Protein AF-A0A2A4N308-F1 (afdb_monomer_lite)

Structure (mmCIF, N/CA/C/O backbone):
data_AF-A0A2A4N308-F1
#
_entry.id   AF-A0A2A4N308-F1
#
loop_
_atom_site.group_PDB
_atom_site.id
_atom_site.type_symbol
_atom_site.label_atom_id
_atom_site.label_alt_id
_atom_site.label_comp_id
_atom_site.label_asym_id
_atom_site.label_entity_id
_atom_site.label_seq_id
_atom_site.pdbx_PDB_ins_code
_atom_site.Cartn_x
_atom_site.Cartn_y
_atom_site.Cartn_z
_atom_site.occupancy
_atom_site.B_iso_or_equiv
_atom_site.auth_seq_id
_atom_site.auth_comp_id
_atom_site.auth_asym_id
_atom_site.auth_atom_id
_atom_site.pdbx_PDB_model_num
ATOM 1 N N . MET A 1 1 ? -2.550 18.924 8.862 1.00 49.47 1 MET A N 1
ATOM 2 C CA . MET A 1 1 ? -1.629 17.834 9.250 1.00 49.47 1 MET A CA 1
ATOM 3 C C . MET A 1 1 ? -2.431 16.832 10.074 1.00 49.47 1 MET A C 1
ATOM 5 O O . MET A 1 1 ? -2.917 17.221 11.125 1.00 49.47 1 MET A O 1
ATOM 9 N N . VAL A 1 2 ? -2.670 15.613 9.579 1.00 49.69 2 VAL A N 1
ATOM 10 C CA . VAL A 1 2 ? -3.492 14.596 10.272 1.00 49.69 2 VAL A CA 1
ATOM 11 C C . VAL A 1 2 ? -2.670 13.319 10.433 1.00 49.69 2 VAL A C 1
ATOM 13 O O . VAL A 1 2 ? -1.980 12.906 9.500 1.00 49.69 2 VAL A O 1
ATOM 16 N N . LEU A 1 3 ? -2.700 12.744 11.637 1.00 53.25 3 LEU A N 1
ATOM 17 C CA . LEU A 1 3 ? -2.031 11.489 11.974 1.00 53.25 3 LEU A CA 1
ATOM 18 C C . LEU A 1 3 ? -2.984 10.329 11.644 1.00 53.25 3 LEU A C 1
ATOM 20 O O . LEU A 1 3 ? -4.124 10.337 12.116 1.00 53.25 3 LEU A O 1
ATOM 24 N N . HIS A 1 4 ? -2.522 9.349 10.869 1.00 63.69 4 HIS A N 1
ATOM 25 C CA . HIS A 1 4 ? -3.310 8.202 10.410 1.00 63.69 4 HIS A CA 1
ATOM 26 C C . HIS A 1 4 ? -2.637 6.860 10.712 1.00 63.69 4 HIS A C 1
ATOM 28 O O . HIS A 1 4 ? -1.409 6.786 10.762 1.00 63.69 4 HIS A O 1
ATOM 34 N N . GLY A 1 5 ? -3.448 5.817 10.885 1.00 58.31 5 GLY A N 1
ATOM 35 C CA . GLY A 1 5 ? -3.039 4.421 11.034 1.00 58.31 5 GLY A CA 1
ATOM 36 C C . GLY A 1 5 ? -3.812 3.528 10.068 1.00 58.31 5 GLY A C 1
ATOM 37 O O . GLY A 1 5 ? -4.878 3.911 9.581 1.00 58.31 5 GLY A O 1
ATOM 38 N N . ALA A 1 6 ? -3.260 2.354 9.765 1.00 67.31 6 ALA A N 1
ATOM 39 C CA . ALA A 1 6 ? -3.890 1.377 8.883 1.00 67.31 6 ALA A CA 1
ATOM 40 C C . ALA A 1 6 ? -3.592 -0.052 9.341 1.00 67.31 6 ALA A C 1
ATOM 42 O O . ALA A 1 6 ? -2.461 -0.340 9.738 1.00 67.31 6 ALA A O 1
ATOM 43 N N . THR A 1 7 ? -4.580 -0.939 9.246 1.00 58.12 7 THR A N 1
ATOM 44 C CA . THR A 1 7 ? -4.411 -2.383 9.479 1.00 58.12 7 THR A CA 1
ATOM 45 C C . THR A 1 7 ? -4.984 -3.170 8.305 1.00 58.12 7 THR A C 1
ATOM 47 O O . THR A 1 7 ? -5.889 -2.688 7.619 1.00 58.12 7 THR A O 1
ATOM 50 N N . TYR A 1 8 ? -4.450 -4.366 8.061 1.00 67.31 8 TYR A N 1
ATOM 51 C CA . TYR A 1 8 ? -4.743 -5.164 6.865 1.00 67.31 8 TYR A CA 1
ATOM 52 C C . TYR A 1 8 ? -5.296 -6.536 7.269 1.00 67.31 8 TYR A C 1
ATOM 54 O O . TYR A 1 8 ? -4.724 -7.202 8.134 1.00 67.31 8 TYR A O 1
ATOM 62 N N . ASP A 1 9 ? -6.428 -6.929 6.683 1.00 48.31 9 ASP A N 1
ATOM 63 C CA . ASP A 1 9 ? -7.213 -8.104 7.093 1.00 48.31 9 ASP A CA 1
ATOM 64 C C . ASP A 1 9 ? -6.802 -9.385 6.333 1.00 48.31 9 ASP A C 1
ATOM 66 O O . ASP A 1 9 ? -6.052 -9.342 5.355 1.00 48.31 9 ASP A O 1
ATOM 70 N N . VAL A 1 10 ? -7.284 -10.539 6.802 1.00 36.25 10 VAL A N 1
ATOM 71 C CA . VAL A 1 10 ? -7.010 -11.891 6.292 1.00 36.25 10 VAL A CA 1
ATOM 72 C C . VAL A 1 10 ? -7.552 -12.117 4.874 1.00 36.25 10 VAL A C 1
ATOM 74 O O . VAL A 1 10 ? -8.646 -12.628 4.659 1.00 36.25 10 VAL A O 1
ATOM 77 N N . ALA A 1 11 ? -6.732 -11.787 3.883 1.00 35.06 11 ALA A N 1
ATOM 78 C CA . ALA A 1 11 ? -6.832 -12.244 2.499 1.00 35.06 11 ALA A CA 1
ATOM 79 C C . ALA A 1 11 ? -5.400 -12.390 1.923 1.00 35.06 11 ALA A C 1
ATOM 81 O O . ALA A 1 11 ? -4.446 -11.951 2.575 1.00 35.06 11 ALA A O 1
ATOM 82 N N . PRO A 1 12 ? -5.187 -13.015 0.742 1.00 39.94 12 PRO A N 1
ATOM 83 C CA . PRO A 1 12 ? -3.853 -13.110 0.135 1.00 39.94 12 PRO A CA 1
ATOM 84 C C . PRO A 1 12 ? -3.233 -11.708 -0.023 1.00 39.94 12 PRO A C 1
ATOM 86 O O . PRO A 1 12 ? -3.995 -10.742 -0.097 1.00 39.94 12 PRO A O 1
ATOM 89 N N . PRO A 1 13 ? -1.890 -11.577 -0.090 1.00 46.91 13 PRO A N 1
ATOM 90 C CA . PRO A 1 13 ? -1.196 -10.289 -0.032 1.00 46.91 13 PRO A CA 1
ATOM 91 C C . PRO A 1 13 ? -1.864 -9.251 -0.934 1.00 46.91 13 PRO A C 1
ATOM 93 O O . PRO A 1 13 ? -1.977 -9.447 -2.146 1.00 46.91 13 PRO A O 1
ATOM 96 N N . SER A 1 14 ? -2.328 -8.161 -0.327 1.00 48.47 14 SER A N 1
ATOM 97 C CA . SER A 1 14 ? -3.073 -7.128 -1.034 1.00 48.47 14 SER A CA 1
ATOM 98 C C . SER A 1 14 ? -2.139 -6.373 -1.967 1.00 48.47 14 SER A C 1
ATOM 100 O O . SER A 1 14 ? -1.161 -5.783 -1.516 1.00 48.47 14 SER A O 1
ATOM 102 N N . LEU A 1 15 ? -2.406 -6.394 -3.278 1.00 42.94 15 LEU A N 1
ATOM 103 C CA . LEU A 1 15 ? -1.772 -5.444 -4.191 1.00 42.94 15 LEU A CA 1
ATOM 104 C C . LEU A 1 15 ? -2.468 -4.090 -4.019 1.00 42.94 15 LEU A C 1
ATOM 106 O O . LEU A 1 15 ? -3.682 -4.014 -4.158 1.00 42.94 15 LEU A O 1
ATOM 110 N N . ILE A 1 16 ? -1.727 -3.016 -3.766 1.00 47.25 16 ILE A N 1
ATOM 111 C CA . ILE A 1 16 ? -2.245 -1.638 -3.823 1.00 47.25 16 ILE A CA 1
ATOM 112 C C . ILE A 1 16 ? -1.539 -0.911 -4.961 1.00 47.25 16 ILE A C 1
ATOM 114 O O . ILE A 1 16 ? -0.306 -0.909 -5.009 1.00 47.25 16 ILE A O 1
ATOM 118 N N . ARG A 1 17 ? -2.296 -0.269 -5.861 1.00 36.78 17 ARG A N 1
ATOM 119 C CA . ARG A 1 17 ? -1.735 0.590 -6.914 1.00 36.78 17 ARG A CA 1
ATOM 120 C C . ARG A 1 17 ? -1.763 2.055 -6.458 1.00 36.78 17 ARG A C 1
ATOM 122 O O . ARG A 1 17 ? -2.822 2.634 -6.265 1.00 36.78 17 ARG A O 1
ATOM 129 N N . SER A 1 18 ? -0.561 2.605 -6.333 1.00 42.34 18 SER A N 1
ATOM 130 C CA . SER A 1 18 ? -0.087 3.975 -6.554 1.00 42.34 18 SER A CA 1
ATOM 131 C C . SER A 1 18 ? -0.714 5.234 -5.942 1.00 42.34 18 SER A C 1
ATOM 133 O O . SER A 1 18 ? -1.870 5.573 -6.162 1.00 42.34 18 SER A O 1
ATOM 135 N N . TRP A 1 19 ? 0.220 6.032 -5.411 1.00 42.88 19 TRP A N 1
ATOM 136 C CA . TRP A 1 19 ? 0.200 7.466 -5.118 1.00 42.88 19 TRP A CA 1
ATOM 137 C C . TRP A 1 19 ? 0.257 8.372 -6.365 1.00 42.88 19 TRP A C 1
ATOM 139 O O . TRP A 1 19 ? 0.902 8.034 -7.352 1.00 42.88 19 TRP A O 1
ATOM 149 N N . CYS A 1 20 ? -0.320 9.578 -6.267 1.00 28.33 20 CYS A N 1
ATOM 150 C CA . CYS A 1 20 ? -0.122 10.695 -7.202 1.00 28.33 20 CYS A CA 1
ATOM 151 C C . CYS A 1 20 ? 0.086 12.018 -6.435 1.00 28.33 20 CYS A C 1
ATOM 153 O O . CYS A 1 20 ? -0.675 12.331 -5.524 1.00 28.33 20 CYS A O 1
ATOM 155 N N . HIS A 1 21 ? 1.058 12.837 -6.857 1.00 30.50 21 HIS A N 1
ATOM 156 C CA . HIS A 1 21 ? 1.093 14.288 -6.613 1.00 30.50 21 HIS A CA 1
ATOM 157 C C . HIS A 1 21 ? 1.101 15.011 -7.958 1.00 30.50 21 HIS A C 1
ATOM 159 O O . HIS A 1 21 ? 1.982 14.775 -8.781 1.00 30.50 21 HIS A O 1
ATOM 165 N N . GLY A 1 22 ? 0.134 15.897 -8.192 1.00 25.72 22 GLY A N 1
ATOM 166 C CA . GLY A 1 22 ? 0.054 16.668 -9.430 1.00 25.72 22 GLY A CA 1
ATOM 167 C C . GLY A 1 22 ? 0.889 17.951 -9.395 1.00 25.72 22 GLY A C 1
ATOM 168 O O . GLY A 1 22 ? 0.648 18.812 -8.556 1.00 25.72 22 GLY A O 1
ATOM 169 N N . ARG A 1 23 ? 1.789 18.118 -10.373 1.00 30.38 23 ARG A N 1
ATOM 170 C CA . ARG A 1 23 ? 1.678 19.144 -11.433 1.00 30.38 23 ARG A CA 1
ATOM 171 C C . ARG A 1 23 ? 2.625 18.768 -12.584 1.00 30.38 23 ARG A C 1
ATOM 173 O O . ARG A 1 23 ? 3.822 18.602 -12.378 1.00 30.38 23 ARG A O 1
ATOM 180 N N . VAL A 1 24 ? 2.077 18.614 -13.790 1.00 40.34 24 VAL A N 1
ATOM 181 C CA . VAL A 1 24 ? 2.821 18.271 -15.013 1.00 40.34 24 VAL A CA 1
ATOM 182 C C . VAL A 1 24 ? 3.746 19.428 -15.401 1.00 40.34 24 VAL A C 1
ATOM 184 O O . VAL A 1 24 ? 3.264 20.526 -15.670 1.00 40.34 24 VAL A O 1
ATOM 187 N N . ARG A 1 25 ? 5.058 19.176 -15.471 1.00 32.44 25 ARG A N 1
ATOM 188 C CA . ARG A 1 25 ? 5.998 19.827 -16.402 1.00 32.44 25 ARG A CA 1
ATOM 189 C C . ARG A 1 25 ? 7.238 18.947 -16.559 1.00 32.44 25 ARG A C 1
ATOM 191 O O . ARG A 1 25 ? 7.905 18.618 -15.584 1.00 32.44 25 ARG A O 1
ATOM 198 N N . ALA A 1 26 ? 7.491 1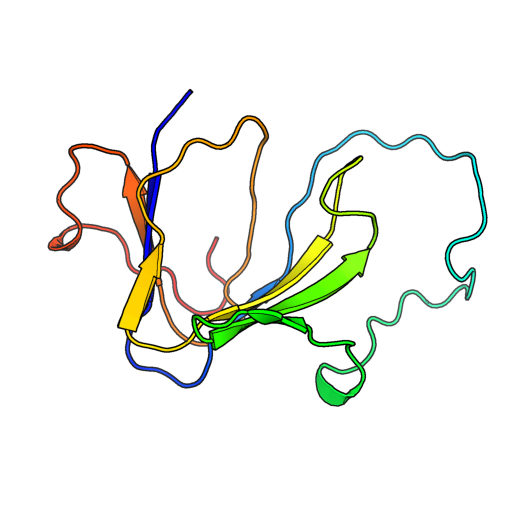8.534 -17.795 1.00 45.00 26 ALA A N 1
ATOM 199 C CA . ALA A 1 26 ? 8.608 17.688 -18.188 1.00 45.00 26 ALA A CA 1
ATOM 200 C C . ALA A 1 26 ? 9.895 18.507 -18.362 1.00 45.00 26 ALA A C 1
ATOM 202 O O . ALA A 1 26 ? 9.836 19.546 -19.015 1.00 45.00 26 ALA A O 1
ATOM 203 N N . SER A 1 27 ? 11.030 17.999 -17.855 1.00 42.28 27 SER A N 1
ATOM 204 C CA . SER A 1 27 ? 12.344 18.032 -18.535 1.00 42.28 27 SER A CA 1
ATOM 205 C C . SER A 1 27 ? 13.479 17.415 -17.681 1.00 42.28 27 SER A C 1
ATOM 207 O O . SER A 1 27 ? 13.973 18.070 -16.766 1.00 42.28 27 SER A O 1
ATOM 209 N N . GLY A 1 28 ? 13.930 16.199 -18.051 1.00 30.78 28 GLY A N 1
ATOM 210 C CA . GLY A 1 28 ? 15.271 15.617 -17.783 1.00 30.78 28 GLY A CA 1
ATOM 211 C C . GLY A 1 28 ? 15.418 14.600 -16.622 1.00 30.78 28 GLY A C 1
ATOM 212 O O . GLY A 1 28 ? 14.636 14.665 -15.678 1.00 30.78 28 GLY A O 1
ATOM 213 N N . PRO A 1 29 ? 16.448 13.713 -16.608 1.00 35.50 29 PRO A N 1
ATOM 214 C CA . PRO A 1 29 ? 17.067 12.925 -17.685 1.00 35.50 29 PRO A CA 1
ATOM 215 C C . PRO A 1 29 ? 16.541 11.456 -17.728 1.00 35.50 29 PRO A C 1
ATOM 217 O O . PRO A 1 29 ? 16.068 10.918 -16.734 1.00 35.50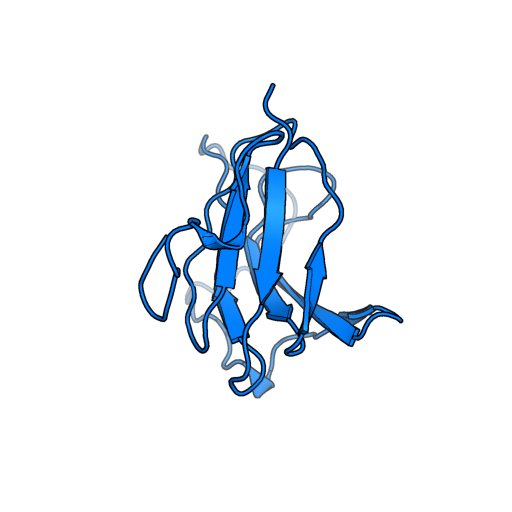 29 PRO A O 1
ATOM 220 N N . ARG A 1 30 ? 16.610 10.833 -18.918 1.00 43.03 30 ARG A N 1
ATOM 221 C CA . ARG A 1 30 ? 16.120 9.493 -19.348 1.00 43.03 30 ARG A CA 1
ATOM 222 C C . ARG A 1 30 ? 15.719 8.462 -18.262 1.00 43.03 30 ARG A C 1
ATOM 224 O O . ARG A 1 30 ? 16.525 7.645 -17.830 1.00 43.03 30 ARG A O 1
ATOM 231 N N . VAL A 1 31 ? 14.416 8.401 -17.980 1.00 48.81 31 VAL A N 1
ATOM 232 C CA . VAL A 1 31 ? 13.684 7.178 -17.586 1.00 48.81 31 VAL A CA 1
ATOM 233 C C . VAL A 1 31 ? 13.262 6.481 -18.887 1.00 48.81 31 VAL A C 1
ATOM 235 O O . VAL A 1 31 ? 12.940 7.193 -19.835 1.00 48.81 31 VAL A O 1
ATOM 238 N N . ARG A 1 32 ? 13.325 5.140 -18.972 1.00 45.59 32 ARG A N 1
ATOM 239 C CA . ARG A 1 32 ? 13.079 4.350 -20.204 1.00 45.59 32 ARG A CA 1
ATOM 240 C C . ARG A 1 32 ? 11.943 4.937 -21.054 1.00 45.59 32 ARG A C 1
ATOM 242 O O . ARG A 1 32 ? 10.774 4.827 -20.702 1.00 45.59 32 ARG A O 1
ATOM 249 N N . THR A 1 33 ? 12.311 5.565 -22.166 1.00 45.59 33 THR A N 1
ATOM 250 C CA . THR A 1 33 ? 11.393 6.050 -23.193 1.00 45.59 33 THR A CA 1
ATOM 251 C C . THR A 1 33 ? 11.086 4.892 -24.127 1.00 45.59 33 THR A C 1
ATOM 253 O O . THR A 1 33 ? 11.773 4.692 -25.127 1.00 45.59 33 THR A O 1
ATOM 256 N N . ASN A 1 34 ? 10.070 4.114 -23.781 1.00 42.84 34 ASN A N 1
ATOM 257 C CA . ASN A 1 34 ? 9.435 3.205 -24.716 1.00 42.84 34 ASN A CA 1
ATOM 258 C C . ASN A 1 34 ? 7.999 3.702 -24.812 1.00 42.84 34 ASN A C 1
ATOM 260 O O . ASN A 1 34 ? 7.291 3.740 -23.811 1.00 42.84 34 ASN A O 1
ATOM 264 N N . GLU A 1 35 ? 7.589 4.116 -26.002 1.00 45.56 35 GLU A N 1
ATOM 265 C CA . GLU A 1 35 ? 6.335 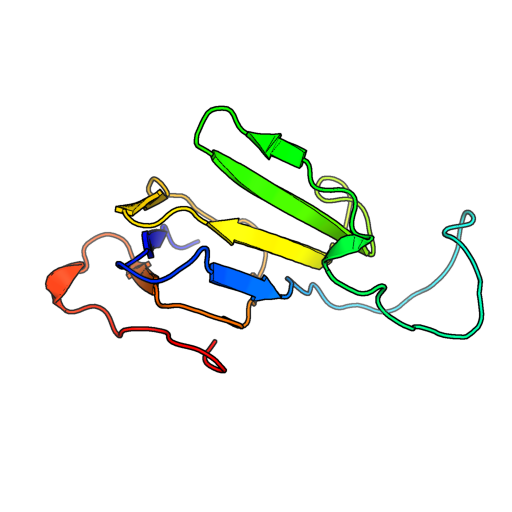4.817 -26.304 1.00 45.56 35 GLU A CA 1
ATOM 266 C C . GLU A 1 35 ? 5.079 3.929 -26.175 1.00 45.56 35 GLU A C 1
ATOM 268 O O . GLU A 1 35 ? 4.026 4.228 -26.718 1.00 45.56 35 GLU A O 1
ATOM 273 N N . ASN A 1 36 ? 5.175 2.871 -25.372 1.00 45.00 36 ASN A N 1
ATOM 274 C CA . ASN A 1 36 ? 4.083 2.057 -24.877 1.00 45.00 36 ASN A CA 1
ATOM 275 C C . ASN A 1 36 ? 4.181 2.049 -23.348 1.00 45.00 36 ASN A C 1
ATOM 277 O O . ASN A 1 36 ? 4.978 1.300 -22.783 1.00 45.00 36 ASN A O 1
ATOM 281 N N . HIS A 1 37 ? 3.361 2.857 -22.667 1.00 53.22 37 HIS A N 1
ATOM 282 C CA . HIS A 1 37 ? 3.154 2.773 -21.215 1.00 53.22 37 HIS A CA 1
ATOM 283 C C . HIS A 1 37 ? 2.383 1.490 -20.856 1.00 53.22 37 HIS A C 1
ATOM 285 O O . HIS A 1 37 ? 1.294 1.531 -20.286 1.00 53.22 37 HIS A O 1
ATOM 291 N N . PHE A 1 38 ? 2.926 0.329 -21.211 1.00 54.69 38 PHE A N 1
ATOM 292 C CA . PHE A 1 38 ? 2.487 -0.930 -20.641 1.00 54.69 38 PHE A CA 1
ATOM 293 C C . PHE A 1 38 ? 3.165 -1.051 -19.282 1.00 54.69 38 PHE A C 1
ATOM 295 O O . PHE A 1 38 ? 4.384 -1.190 -19.193 1.00 54.69 38 PHE A O 1
ATOM 302 N N . ALA A 1 39 ? 2.380 -0.956 -18.210 1.00 61.56 39 ALA A N 1
ATOM 303 C CA . ALA A 1 39 ? 2.873 -1.406 -16.921 1.00 61.56 39 ALA A CA 1
ATOM 304 C C . ALA A 1 39 ? 3.193 -2.904 -17.063 1.00 61.56 39 ALA A C 1
ATOM 306 O O . ALA A 1 39 ? 2.304 -3.650 -17.487 1.00 61.56 39 ALA A O 1
ATOM 307 N N . PRO A 1 40 ? 4.428 -3.342 -16.766 1.00 71.06 40 PRO A N 1
ATOM 308 C CA . PRO A 1 40 ? 4.778 -4.751 -16.865 1.00 71.06 40 PRO A CA 1
ATOM 309 C C . PRO A 1 40 ? 3.861 -5.576 -15.949 1.00 71.06 40 PRO A C 1
ATOM 311 O O . PRO A 1 40 ? 3.345 -5.048 -14.950 1.00 71.06 40 PRO A O 1
ATOM 314 N N . PRO A 1 41 ? 3.615 -6.858 -16.271 1.00 80.12 41 PRO A N 1
ATOM 315 C CA . PRO A 1 41 ? 2.833 -7.718 -15.397 1.00 80.12 41 PRO A CA 1
ATOM 316 C C . PRO A 1 41 ? 3.479 -7.778 -14.000 1.00 80.12 41 PRO A C 1
ATOM 318 O O . PRO A 1 41 ? 4.698 -7.637 -13.874 1.00 80.12 41 PRO A O 1
ATOM 321 N N . PRO A 1 42 ? 2.708 -8.024 -12.923 1.00 79.56 42 PRO A N 1
ATOM 322 C CA . PRO A 1 42 ? 3.245 -8.019 -11.559 1.00 79.56 42 PRO A CA 1
ATOM 323 C C . PRO A 1 42 ? 4.428 -8.969 -11.310 1.00 79.56 42 PRO A C 1
ATOM 325 O O . PRO A 1 42 ? 5.169 -8.766 -10.349 1.00 79.56 42 PRO A O 1
ATOM 328 N N . SER A 1 43 ? 4.586 -10.006 -12.138 1.00 84.06 43 SER A N 1
ATOM 329 C CA . SER A 1 43 ? 5.702 -10.962 -12.118 1.00 84.06 43 SER A CA 1
ATOM 330 C C . SER A 1 43 ? 7.033 -10.382 -12.602 1.00 84.06 43 SER A C 1
ATOM 332 O O . SER A 1 43 ? 8.076 -10.943 -12.295 1.00 84.06 43 SER A O 1
ATOM 334 N N . GLU A 1 44 ? 7.003 -9.279 -13.347 1.00 86.62 44 GLU A N 1
ATOM 335 C CA . GLU A 1 44 ? 8.178 -8.611 -13.925 1.00 86.62 44 GLU A CA 1
ATOM 336 C C . GLU A 1 44 ? 8.556 -7.327 -13.170 1.00 86.62 44 GLU A C 1
ATOM 338 O O . GLU A 1 44 ? 9.484 -6.614 -13.550 1.00 86.62 44 GLU A O 1
ATOM 343 N N . LEU A 1 45 ? 7.827 -7.013 -12.098 1.00 88.06 45 LEU A N 1
ATOM 344 C CA . LEU A 1 45 ? 8.134 -5.889 -11.227 1.00 88.06 45 LEU A CA 1
ATOM 345 C C . LEU A 1 45 ? 9.320 -6.207 -10.309 1.00 88.06 45 LEU A C 1
ATOM 347 O O . LEU A 1 45 ? 9.412 -7.301 -9.755 1.00 88.06 45 LEU A O 1
ATOM 351 N N . ASP A 1 46 ? 10.186 -5.215 -10.102 1.00 90.25 46 ASP A N 1
ATOM 352 C CA . ASP A 1 46 ? 11.300 -5.298 -9.155 1.00 90.25 46 ASP A CA 1
ATOM 353 C C . ASP A 1 46 ? 10.789 -5.064 -7.725 1.00 90.25 46 ASP A C 1
ATOM 355 O O . ASP A 1 46 ? 10.551 -3.929 -7.302 1.00 90.25 46 ASP A O 1
ATOM 359 N N . TRP A 1 47 ? 10.521 -6.160 -7.013 1.00 91.44 47 TRP A N 1
ATOM 360 C CA . TRP A 1 47 ? 9.962 -6.141 -5.664 1.00 91.44 47 TRP A CA 1
ATOM 361 C C . TRP A 1 47 ? 11.060 -6.070 -4.606 1.00 91.44 47 TRP A C 1
ATOM 363 O O . TRP A 1 47 ? 11.819 -7.017 -4.410 1.00 91.44 47 TRP A O 1
ATOM 373 N N . ILE A 1 48 ? 11.057 -4.996 -3.823 1.00 92.19 48 ILE A N 1
ATOM 374 C CA . ILE A 1 48 ? 11.912 -4.844 -2.646 1.00 92.19 48 ILE A CA 1
ATOM 375 C C . ILE A 1 48 ? 11.069 -5.124 -1.405 1.00 92.19 48 ILE A C 1
ATOM 377 O O . ILE A 1 48 ? 10.114 -4.396 -1.130 1.00 92.19 48 ILE A O 1
ATOM 381 N N . THR A 1 49 ? 11.423 -6.173 -0.662 1.00 90.88 49 THR A N 1
ATOM 382 C CA . THR A 1 49 ? 10.717 -6.588 0.561 1.00 90.88 49 THR A CA 1
ATOM 383 C C . THR A 1 49 ? 11.459 -6.087 1.796 1.00 90.88 49 THR A C 1
ATOM 385 O O . THR A 1 49 ? 12.673 -6.254 1.900 1.00 90.88 49 THR A O 1
ATOM 388 N N . THR A 1 50 ? 10.745 -5.454 2.723 1.00 87.00 50 THR A N 1
ATOM 389 C CA . THR A 1 50 ? 11.297 -5.004 4.005 1.00 87.00 50 THR A CA 1
ATOM 390 C C . THR A 1 50 ? 11.369 -6.164 5.008 1.00 87.00 50 THR A C 1
ATOM 392 O O . THR A 1 50 ? 10.685 -7.173 4.815 1.00 87.00 50 THR A O 1
ATOM 395 N N . PRO A 1 51 ? 12.157 -6.060 6.096 1.00 88.31 51 PRO A N 1
ATOM 396 C CA . PRO A 1 51 ? 12.201 -7.090 7.143 1.00 88.31 51 PRO A CA 1
ATOM 397 C C . PRO A 1 51 ? 10.832 -7.419 7.758 1.00 88.31 51 PRO A C 1
ATOM 399 O O . PRO A 1 51 ? 10.607 -8.534 8.212 1.00 88.31 51 PRO A O 1
ATOM 402 N N . GLU A 1 52 ? 9.902 -6.464 7.735 1.00 83.00 52 GLU A N 1
ATOM 403 C CA . GLU A 1 52 ? 8.523 -6.611 8.211 1.00 83.00 52 GLU A CA 1
ATOM 404 C C . GLU A 1 52 ? 7.602 -7.313 7.192 1.00 83.00 52 GLU A C 1
ATOM 406 O O . GLU A 1 52 ? 6.414 -7.497 7.450 1.00 83.00 52 GLU A O 1
ATOM 411 N N . GLY A 1 53 ? 8.125 -7.692 6.021 1.00 85.62 53 GLY A N 1
ATOM 412 C CA . GLY A 1 53 ? 7.405 -8.417 4.973 1.00 85.62 53 GLY A CA 1
ATOM 413 C C . GLY A 1 53 ? 6.616 -7.539 3.997 1.00 85.62 53 GLY A C 1
ATOM 414 O O . GLY A 1 53 ? 5.977 -8.070 3.089 1.00 85.62 53 GLY A O 1
ATOM 415 N N . VAL A 1 54 ? 6.657 -6.209 4.135 1.00 89.50 54 VAL A N 1
ATOM 416 C CA . VAL A 1 54 ? 6.028 -5.298 3.166 1.00 89.50 54 VAL A CA 1
ATOM 417 C C . VAL A 1 54 ? 6.878 -5.252 1.907 1.00 89.50 54 VAL A C 1
ATOM 419 O O . VAL A 1 54 ? 8.073 -4.982 1.987 1.00 89.50 54 VAL A O 1
ATOM 422 N N . ALA A 1 55 ? 6.278 -5.468 0.738 1.00 91.00 55 ALA A N 1
ATOM 423 C CA . ALA A 1 55 ? 6.999 -5.375 -0.527 1.00 91.00 55 ALA A CA 1
ATOM 424 C C . ALA A 1 55 ? 6.541 -4.177 -1.357 1.00 91.00 55 ALA A C 1
ATOM 426 O O . ALA A 1 55 ? 5.348 -3.893 -1.466 1.00 91.00 55 ALA A O 1
ATOM 427 N N . PHE A 1 56 ? 7.497 -3.497 -1.981 1.00 89.44 56 PHE A N 1
ATOM 428 C CA . PHE A 1 56 ? 7.265 -2.351 -2.851 1.00 89.44 56 PHE A CA 1
ATOM 429 C C . PHE A 1 56 ? 7.890 -2.611 -4.213 1.00 89.44 56 PHE A C 1
ATOM 431 O O . PHE A 1 56 ? 9.038 -3.037 -4.289 1.00 89.44 56 PHE A O 1
ATOM 438 N N . ALA A 1 57 ? 7.164 -2.281 -5.271 1.00 90.69 57 ALA A N 1
ATOM 439 C CA . ALA A 1 57 ? 7.713 -2.179 -6.611 1.00 90.69 57 ALA A CA 1
ATOM 440 C C . ALA A 1 57 ? 7.458 -0.780 -7.164 1.00 90.69 57 ALA A C 1
ATOM 442 O O . ALA A 1 57 ? 6.309 -0.334 -7.246 1.00 90.69 57 ALA A O 1
ATOM 443 N N . ALA A 1 58 ? 8.528 -0.082 -7.537 1.00 87.75 58 ALA A N 1
ATOM 444 C CA . ALA A 1 58 ? 8.434 1.218 -8.182 1.00 87.75 58 ALA A CA 1
ATOM 445 C C . ALA A 1 58 ? 7.813 1.065 -9.577 1.00 87.75 58 ALA A C 1
ATOM 447 O O . ALA A 1 58 ? 8.235 0.226 -10.368 1.00 87.75 58 ALA A O 1
ATOM 448 N N . LEU A 1 59 ? 6.805 1.880 -9.873 1.00 86.69 59 LEU A N 1
ATOM 449 C CA . LEU A 1 59 ? 6.157 1.936 -11.182 1.00 86.69 59 LEU A CA 1
ATOM 450 C C . LEU A 1 59 ? 6.568 3.206 -11.935 1.00 86.69 59 LEU A C 1
ATOM 452 O O . LEU A 1 59 ? 6.830 3.151 -13.131 1.00 86.69 59 LEU A O 1
ATOM 456 N N . GLU A 1 60 ? 6.664 4.340 -11.236 1.00 84.19 60 GLU A N 1
ATOM 457 C CA . GLU A 1 60 ? 7.154 5.596 -11.806 1.00 84.19 60 GLU A CA 1
ATOM 458 C C . GLU A 1 60 ? 7.767 6.488 -10.721 1.00 84.19 60 GLU A C 1
ATOM 460 O O . GLU A 1 60 ? 7.255 6.563 -9.606 1.00 84.19 60 GLU A O 1
ATOM 465 N N . GLY A 1 61 ? 8.825 7.225 -11.068 1.00 81.06 61 GLY A N 1
ATOM 466 C CA . GLY A 1 61 ? 9.415 8.246 -10.203 1.00 81.06 61 GLY A CA 1
ATOM 467 C C . GLY A 1 61 ? 10.348 7.691 -9.128 1.00 81.06 61 GLY A C 1
ATOM 468 O O . GLY A 1 61 ? 10.733 6.526 -9.151 1.00 81.06 61 GLY A O 1
ATOM 469 N N . ASP A 1 62 ? 10.727 8.561 -8.194 1.00 78.38 62 ASP A N 1
ATOM 470 C CA . ASP A 1 62 ? 11.584 8.239 -7.052 1.00 78.38 62 ASP A CA 1
ATOM 471 C C . ASP A 1 62 ? 10.894 8.701 -5.766 1.00 78.38 62 ASP A C 1
ATOM 473 O O . ASP A 1 62 ? 10.519 9.869 -5.620 1.00 78.38 62 ASP A O 1
ATOM 477 N N . ARG A 1 63 ? 10.726 7.744 -4.846 1.00 73.25 63 ARG A N 1
ATOM 478 C CA . ARG A 1 63 ? 9.930 7.859 -3.620 1.00 73.25 63 ARG A CA 1
ATOM 479 C C . ARG A 1 63 ? 10.399 8.950 -2.656 1.00 73.25 63 ARG A C 1
ATOM 481 O O . ARG A 1 63 ? 9.642 9.296 -1.754 1.00 73.25 63 ARG A O 1
ATOM 488 N N . PHE A 1 64 ? 11.623 9.460 -2.807 1.00 77.88 64 PHE A N 1
ATOM 489 C CA . PHE A 1 64 ? 12.196 10.452 -1.891 1.00 77.88 64 PHE A CA 1
ATOM 490 C C . PHE A 1 64 ? 12.399 11.839 -2.489 1.00 77.88 64 PHE A C 1
ATOM 492 O O . PHE A 1 64 ? 12.720 12.769 -1.752 1.00 77.88 64 PHE A O 1
ATOM 499 N N . THR A 1 65 ? 12.216 12.001 -3.797 1.00 76.06 65 THR A N 1
ATOM 500 C CA . THR A 1 65 ? 12.558 13.256 -4.480 1.00 76.06 65 THR A CA 1
ATOM 501 C C . THR A 1 65 ? 11.352 13.964 -5.073 1.00 76.06 65 THR A C 1
ATOM 503 O O . THR A 1 65 ? 11.321 15.194 -5.101 1.00 76.06 65 THR A O 1
ATOM 506 N N . ARG A 1 66 ? 10.344 13.223 -5.550 1.00 74.31 66 ARG A N 1
ATOM 507 C CA . ARG A 1 66 ? 9.181 13.797 -6.240 1.00 74.31 66 ARG A CA 1
ATOM 508 C C . ARG A 1 66 ? 7.949 12.897 -6.154 1.00 74.31 66 ARG A C 1
ATOM 510 O O . ARG A 1 66 ? 7.925 11.913 -5.422 1.00 74.31 66 ARG A O 1
ATOM 517 N N . ALA A 1 67 ? 6.912 13.254 -6.916 1.00 78.31 67 ALA A N 1
ATOM 518 C CA . ALA A 1 67 ? 5.771 12.379 -7.152 1.00 78.31 67 ALA A CA 1
ATOM 519 C C . ALA A 1 67 ? 6.250 11.002 -7.636 1.00 78.31 67 ALA A C 1
ATOM 521 O O . ALA A 1 67 ? 7.094 10.900 -8.530 1.00 78.31 67 ALA A O 1
ATOM 522 N N . TYR A 1 68 ? 5.705 9.964 -7.022 1.00 82.19 68 TYR A N 1
ATOM 523 C CA . TYR A 1 68 ? 6.123 8.588 -7.213 1.00 82.19 68 TYR A CA 1
ATOM 524 C C . TYR A 1 68 ? 4.904 7.676 -7.153 1.00 82.19 68 TYR A C 1
ATOM 526 O O . TYR A 1 68 ? 3.964 7.938 -6.402 1.00 82.19 68 TYR A O 1
ATOM 534 N N . GLN A 1 69 ? 4.956 6.607 -7.936 1.00 87.06 69 GLN A N 1
ATOM 535 C CA . GLN A 1 69 ? 3.916 5.610 -8.118 1.00 87.06 69 GLN A CA 1
ATOM 536 C C . GLN A 1 69 ? 4.508 4.230 -7.826 1.00 87.06 69 GLN A C 1
ATOM 538 O O . GLN A 1 69 ? 5.591 3.892 -8.306 1.00 87.06 69 GLN A O 1
ATOM 543 N N . SER A 1 70 ? 3.786 3.408 -7.059 1.00 88.06 70 SER A N 1
ATOM 544 C CA . SER A 1 70 ? 4.240 2.067 -6.674 1.00 88.06 70 SER A CA 1
ATOM 545 C C . SER A 1 70 ? 3.134 1.038 -6.638 1.00 88.06 70 SER A C 1
ATOM 547 O O . SER A 1 70 ? 1.979 1.371 -6.374 1.00 88.06 70 SER A O 1
ATOM 549 N N . MET A 1 71 ? 3.514 -0.221 -6.808 1.00 91.06 71 MET A N 1
ATOM 550 C CA . MET A 1 71 ? 2.736 -1.350 -6.327 1.00 91.06 71 MET A CA 1
ATOM 551 C C . MET A 1 71 ? 3.206 -1.708 -4.916 1.00 91.06 71 MET A C 1
ATOM 553 O O . MET A 1 71 ? 4.409 -1.742 -4.663 1.00 91.06 71 MET A O 1
ATOM 557 N N . MET A 1 72 ? 2.278 -1.969 -4.001 1.00 90.56 72 MET A N 1
ATOM 558 C CA . MET A 1 72 ? 2.597 -2.437 -2.650 1.00 90.56 72 MET A CA 1
ATOM 559 C C . MET A 1 72 ? 1.965 -3.801 -2.403 1.00 90.56 72 MET A C 1
ATOM 561 O O . MET A 1 72 ? 0.841 -4.013 -2.842 1.00 90.56 72 MET A O 1
ATOM 565 N N . ARG A 1 73 ? 2.673 -4.694 -1.707 1.00 91.25 73 ARG A N 1
ATOM 566 C CA . ARG A 1 73 ? 2.124 -5.910 -1.101 1.00 91.25 73 ARG A CA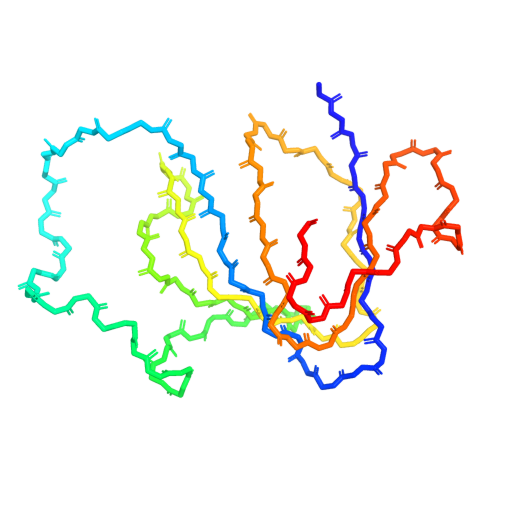 1
ATOM 567 C C . ARG A 1 73 ? 2.230 -5.808 0.405 1.00 91.25 73 ARG A C 1
ATOM 569 O O . ARG A 1 73 ? 3.325 -5.613 0.933 1.00 91.25 73 ARG A O 1
ATOM 576 N N . LEU A 1 74 ? 1.097 -5.959 1.072 1.00 89.94 74 LEU A N 1
ATOM 577 C CA . LEU A 1 74 ? 1.007 -5.901 2.524 1.00 89.94 74 LEU A CA 1
ATOM 578 C C . LEU A 1 74 ? 0.622 -7.287 3.049 1.00 89.94 74 LEU A C 1
ATOM 580 O O . LEU A 1 74 ? -0.389 -7.839 2.605 1.00 89.94 74 LEU A O 1
ATOM 584 N N . PRO A 1 75 ? 1.428 -7.879 3.949 1.00 88.06 75 PRO A N 1
ATOM 585 C CA . PRO A 1 75 ? 1.061 -9.119 4.616 1.00 88.06 75 PRO A CA 1
ATOM 586 C C . PRO A 1 75 ? -0.223 -8.953 5.429 1.00 88.06 75 PRO A C 1
ATOM 588 O O . PRO A 1 75 ? -0.459 -7.905 6.033 1.00 88.06 75 PRO A O 1
ATOM 591 N N . ALA A 1 76 ? -1.030 -10.010 5.491 1.00 86.19 76 ALA A N 1
ATOM 592 C CA . ALA A 1 76 ? -2.189 -10.041 6.374 1.00 86.19 76 ALA A CA 1
ATOM 593 C C . ALA A 1 76 ? -1.762 -9.837 7.838 1.00 86.19 76 ALA A C 1
ATOM 595 O O . ALA A 1 76 ? -0.733 -10.355 8.275 1.00 86.19 76 ALA A O 1
ATOM 596 N N . GLY A 1 77 ? -2.556 -9.080 8.596 1.00 85.56 77 GLY A N 1
ATOM 597 C CA . GLY A 1 77 ? -2.320 -8.820 10.016 1.00 85.56 77 GLY A CA 1
ATOM 598 C C . GLY A 1 77 ? -1.266 -7.753 10.315 1.00 85.56 77 GLY A C 1
ATOM 599 O O . GLY A 1 77 ? -1.063 -7.429 11.485 1.00 85.56 77 GLY A O 1
ATOM 600 N N . ILE A 1 78 ? -0.609 -7.168 9.303 1.00 85.44 78 ILE A N 1
ATOM 601 C CA . ILE A 1 78 ? 0.304 -6.053 9.556 1.00 85.44 78 ILE A CA 1
ATOM 602 C C . ILE A 1 78 ? -0.483 -4.808 9.999 1.00 85.44 78 ILE A C 1
ATOM 604 O O . ILE A 1 78 ? -1.631 -4.583 9.607 1.00 85.44 78 ILE A O 1
ATOM 608 N N . ALA A 1 79 ? 0.136 -3.987 10.841 1.00 87.00 79 ALA A N 1
ATOM 609 C CA . ALA A 1 79 ? -0.395 -2.701 11.261 1.00 87.00 79 ALA A CA 1
ATOM 610 C C . ALA A 1 79 ? 0.660 -1.628 11.003 1.00 87.00 79 ALA A C 1
ATOM 612 O O . ALA A 1 79 ? 1.777 -1.702 11.513 1.00 87.00 79 ALA A O 1
ATOM 613 N N . SER A 1 80 ? 0.309 -0.618 10.211 1.00 83.25 80 SER A N 1
ATOM 614 C CA . SER A 1 80 ? 1.161 0.553 10.044 1.00 83.25 80 SER A CA 1
ATOM 615 C C . SER A 1 80 ? 1.062 1.417 11.302 1.00 83.25 80 SER A C 1
ATOM 617 O O . SER A 1 80 ? -0.049 1.832 11.650 1.00 83.25 80 SER A O 1
ATOM 619 N N . PRO A 1 81 ? 2.192 1.786 11.935 1.00 84.44 81 PRO A N 1
ATOM 620 C CA . PRO A 1 81 ? 2.187 2.747 13.027 1.00 84.44 81 PRO A CA 1
ATOM 621 C C . PRO A 1 81 ? 1.526 4.065 12.620 1.00 84.44 81 PRO A C 1
ATOM 623 O O . PRO A 1 81 ? 1.531 4.454 11.444 1.00 84.44 81 PRO A O 1
ATOM 626 N N . MET A 1 82 ? 0.989 4.770 13.614 1.00 86.38 82 MET A N 1
ATOM 627 C CA . MET A 1 82 ? 0.404 6.091 13.420 1.00 86.38 82 MET A CA 1
ATOM 628 C C . MET A 1 82 ? 1.452 7.071 12.881 1.00 86.38 82 MET A C 1
ATOM 630 O O . MET A 1 82 ? 2.473 7.304 13.524 1.00 86.38 82 MET A O 1
ATOM 634 N N . HIS A 1 83 ? 1.188 7.686 11.732 1.00 85.94 83 HIS A N 1
ATOM 635 C CA . HIS A 1 83 ? 2.115 8.620 11.095 1.00 85.94 83 HIS A CA 1
ATOM 636 C C . HIS A 1 83 ? 1.382 9.753 10.378 1.00 85.94 83 HIS A C 1
ATOM 638 O O . HIS A 1 83 ? 0.182 9.690 10.116 1.00 85.94 83 HIS A O 1
ATOM 644 N N . VAL A 1 84 ? 2.109 10.827 10.083 1.00 83.56 84 VAL A N 1
ATOM 645 C CA . VAL A 1 84 ? 1.609 11.956 9.299 1.00 83.56 84 VAL A CA 1
ATOM 646 C C . VAL A 1 84 ? 2.195 11.883 7.901 1.00 83.56 84 VAL A C 1
ATOM 648 O O . VAL A 1 84 ? 3.363 11.543 7.728 1.00 83.56 84 VAL A O 1
ATOM 651 N N . LYS A 1 85 ? 1.400 12.267 6.905 1.00 78.56 85 LYS A N 1
ATOM 652 C CA . LYS A 1 85 ? 1.884 12.503 5.546 1.00 78.56 85 LYS A CA 1
ATOM 653 C C . LYS A 1 85 ? 2.022 14.007 5.331 1.00 78.56 85 LYS A C 1
ATOM 655 O O . LYS A 1 85 ? 1.076 14.754 5.574 1.00 78.56 85 LYS A O 1
ATOM 660 N N . SER A 1 86 ? 3.200 14.450 4.898 1.00 79.31 86 SER A N 1
ATOM 661 C CA . SER A 1 86 ? 3.471 15.847 4.518 1.00 79.31 86 SER A CA 1
ATOM 662 C C . SER A 1 86 ? 2.892 16.212 3.145 1.00 79.31 86 SER A C 1
ATOM 664 O O . SER A 1 86 ? 3.009 17.352 2.707 1.00 79.31 86 SER A O 1
ATOM 666 N N . ALA A 1 87 ? 2.288 15.237 2.470 1.00 77.19 87 ALA A N 1
ATOM 667 C CA . ALA A 1 87 ? 1.957 15.253 1.061 1.00 77.19 87 ALA A CA 1
ATOM 668 C C . ALA A 1 87 ? 0.691 14.380 0.847 1.00 77.19 87 ALA A C 1
ATOM 670 O O . ALA A 1 87 ? 0.477 13.417 1.588 1.00 77.19 87 ALA A O 1
ATOM 671 N N . ASN A 1 88 ? -0.149 14.696 -0.144 1.00 80.62 88 ASN A N 1
ATOM 672 C CA . ASN A 1 88 ? -1.350 13.927 -0.497 1.00 80.62 88 ASN A CA 1
ATOM 673 C C . ASN A 1 88 ? -1.035 12.480 -0.919 1.00 80.62 88 ASN A C 1
ATOM 675 O O . ASN A 1 88 ? -0.240 12.229 -1.821 1.00 80.62 88 ASN A O 1
ATOM 679 N N . MET A 1 89 ? -1.718 11.519 -0.307 1.00 77.50 89 MET A N 1
ATOM 680 C CA . MET A 1 89 ? -1.624 10.109 -0.671 1.00 77.50 89 MET A CA 1
ATOM 681 C C . MET A 1 89 ? -2.951 9.632 -1.229 1.00 77.50 89 MET A C 1
ATOM 683 O O . MET A 1 89 ? -3.981 9.817 -0.589 1.00 77.50 89 MET A O 1
ATOM 687 N N . PHE A 1 90 ? -2.884 8.951 -2.365 1.00 83.81 90 PHE A N 1
ATOM 688 C CA . PHE A 1 90 ? -3.996 8.212 -2.947 1.00 83.81 90 PHE A CA 1
ATOM 689 C C . PHE A 1 90 ? -3.538 6.772 -3.161 1.00 83.81 90 PHE A C 1
ATOM 691 O O . PHE A 1 90 ? -2.341 6.521 -3.318 1.00 83.81 90 PHE A O 1
ATOM 698 N N . GLY A 1 91 ? -4.467 5.829 -3.131 1.00 83.56 91 GLY A N 1
ATOM 699 C CA . GLY A 1 91 ? -4.174 4.435 -3.417 1.00 83.56 91 GLY A CA 1
ATOM 700 C C . GLY A 1 91 ? -5.462 3.686 -3.690 1.00 83.56 91 GLY A C 1
ATOM 701 O O . GLY A 1 91 ? -6.498 4.034 -3.141 1.00 83.56 91 GLY A O 1
ATOM 702 N N . ILE A 1 92 ? -5.381 2.677 -4.549 1.00 89.75 92 ILE A N 1
ATOM 703 C CA . ILE A 1 92 ? -6.500 1.784 -4.846 1.00 89.75 92 ILE A CA 1
ATOM 704 C C . ILE A 1 92 ? -6.112 0.386 -4.391 1.00 89.75 92 ILE A C 1
ATOM 706 O O . ILE A 1 92 ? -5.042 -0.113 -4.764 1.00 89.75 92 ILE A O 1
ATOM 710 N N . VAL A 1 93 ? -6.982 -0.257 -3.619 1.00 89.50 93 VAL A N 1
ATOM 711 C CA . VAL A 1 93 ? -6.818 -1.668 -3.259 1.00 89.50 93 VAL A CA 1
ATOM 712 C C . VAL A 1 93 ? -7.155 -2.520 -4.482 1.00 89.50 93 VAL A C 1
ATOM 714 O O . VAL A 1 93 ? -8.234 -2.409 -5.047 1.00 89.50 93 VAL A O 1
ATOM 717 N N . ILE A 1 94 ? -6.230 -3.363 -4.930 1.00 89.12 94 ILE A N 1
ATOM 718 C CA . ILE A 1 94 ? -6.436 -4.277 -6.067 1.00 89.12 94 ILE A CA 1
ATOM 719 C C . ILE A 1 94 ? -6.946 -5.632 -5.578 1.00 89.12 94 ILE A C 1
ATOM 721 O O . ILE A 1 94 ? -7.764 -6.262 -6.241 1.00 89.12 94 ILE A O 1
ATOM 725 N N . GLN A 1 95 ? -6.477 -6.078 -4.414 1.00 89.12 95 GLN A N 1
ATOM 726 C CA . GLN A 1 95 ? -6.864 -7.345 -3.802 1.00 89.12 95 GLN A CA 1
ATOM 727 C C . GLN A 1 95 ? -6.817 -7.227 -2.280 1.00 89.12 95 GLN A C 1
ATOM 729 O O . GLN A 1 95 ? -6.002 -6.473 -1.760 1.00 89.12 95 GLN A O 1
ATOM 734 N N . GLY A 1 96 ? -7.640 -8.013 -1.587 1.00 89.62 96 GLY A N 1
AT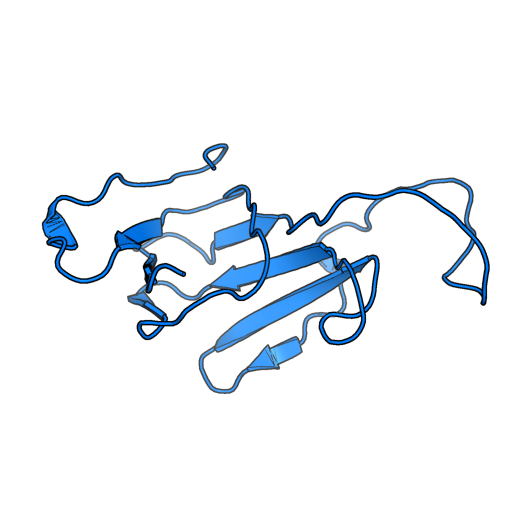OM 735 C CA . GLY A 1 96 ? -7.704 -8.033 -0.129 1.00 89.62 96 GLY A CA 1
ATOM 736 C C . GLY A 1 96 ? -8.403 -6.804 0.433 1.00 89.62 96 GLY A C 1
ATOM 737 O O . GLY A 1 96 ? -9.075 -6.079 -0.300 1.00 89.62 96 GLY A O 1
ATOM 738 N N . ASP A 1 97 ? -8.233 -6.593 1.735 1.00 90.62 97 ASP A N 1
ATOM 739 C CA . ASP A 1 97 ? -8.922 -5.535 2.454 1.00 90.62 97 ASP A CA 1
ATOM 740 C C . ASP A 1 97 ? -8.013 -4.836 3.467 1.00 90.62 97 ASP A C 1
ATOM 742 O O . ASP A 1 97 ? -7.104 -5.434 4.054 1.00 90.62 97 ASP A O 1
ATOM 746 N N . MET A 1 98 ? -8.306 -3.565 3.719 1.00 89.94 98 MET A N 1
ATOM 747 C CA . MET A 1 98 ? -7.657 -2.774 4.756 1.00 89.94 98 MET A CA 1
ATOM 748 C C . MET A 1 98 ? -8.650 -1.867 5.474 1.00 89.94 98 MET A C 1
ATOM 750 O O . MET A 1 98 ? -9.720 -1.563 4.957 1.00 89.94 98 MET A O 1
ATOM 754 N N . ILE A 1 99 ? -8.270 -1.372 6.645 1.00 92.31 99 ILE A N 1
ATOM 755 C CA . ILE A 1 99 ? -8.913 -0.211 7.260 1.00 92.31 99 ILE A CA 1
ATOM 756 C C . ILE A 1 99 ? -7.909 0.933 7.356 1.00 92.31 99 ILE A C 1
ATOM 758 O O . ILE A 1 99 ? -6.709 0.719 7.539 1.00 92.31 99 ILE A O 1
ATOM 762 N N . HIS A 1 100 ? -8.409 2.159 7.258 1.00 89.44 100 HIS A N 1
ATOM 763 C CA . HIS A 1 100 ? -7.628 3.377 7.437 1.00 89.44 100 HIS A CA 1
ATOM 764 C C . HIS A 1 100 ? -8.386 4.315 8.373 1.00 89.44 100 HIS A C 1
ATOM 766 O O . HIS A 1 100 ? -9.579 4.555 8.190 1.00 89.44 100 HIS A O 1
ATOM 772 N N . TYR A 1 101 ? -7.709 4.829 9.397 1.00 89.69 101 TYR A N 1
ATOM 773 C CA . TYR A 1 101 ? -8.350 5.633 10.434 1.00 89.69 101 TYR A CA 1
ATOM 774 C C . TYR A 1 101 ? -7.449 6.772 10.914 1.00 89.69 101 TYR A C 1
ATOM 776 O O . TYR A 1 101 ? -6.219 6.698 10.889 1.00 89.69 101 TYR A O 1
ATOM 784 N N . ALA A 1 102 ? -8.079 7.860 11.357 1.00 90.25 102 ALA A N 1
ATOM 785 C CA . ALA A 1 102 ? -7.394 9.006 11.946 1.00 90.25 102 ALA A CA 1
ATOM 786 C C . ALA A 1 102 ? -7.147 8.801 13.448 1.00 90.25 102 ALA A C 1
ATOM 788 O O . ALA A 1 102 ? -7.868 8.064 14.123 1.00 90.25 102 ALA A O 1
ATOM 789 N N . LYS A 1 103 ? -6.151 9.502 14.000 1.00 89.06 103 LYS A N 1
ATOM 790 C CA . LYS A 1 103 ? -5.855 9.481 15.441 1.00 89.06 103 LYS A CA 1
ATOM 791 C C . LYS A 1 103 ? -7.106 9.775 16.274 1.00 89.06 103 LYS A C 1
ATOM 793 O O . LYS A 1 103 ? -7.825 10.734 16.001 1.00 89.06 103 LYS A O 1
ATOM 798 N N . GLY A 1 104 ? -7.314 8.982 17.324 1.00 89.06 104 GLY A N 1
ATOM 799 C CA . GLY A 1 104 ? -8.440 9.140 18.248 1.00 89.06 104 GLY A CA 1
ATOM 800 C C . GLY A 1 104 ? -9.762 8.571 17.730 1.00 89.06 104 GLY A C 1
ATOM 801 O O . GLY A 1 104 ? -10.777 8.712 18.404 1.00 89.06 104 GLY A O 1
ATOM 802 N N . LYS A 1 105 ? -9.771 7.937 16.552 1.00 90.69 105 LYS A N 1
ATOM 803 C CA . LYS A 1 105 ? -10.892 7.118 16.085 1.00 90.69 105 LYS A CA 1
ATOM 804 C C . LYS A 1 105 ? -10.680 5.662 16.484 1.00 90.69 105 LYS A C 1
ATOM 806 O O . LYS A 1 105 ? -9.541 5.199 16.514 1.00 90.69 105 LYS A O 1
ATOM 811 N N . ASP A 1 106 ? -11.778 4.975 16.785 1.00 88.12 106 ASP A N 1
ATOM 812 C CA . ASP A 1 106 ? -11.781 3.547 17.090 1.00 88.12 106 ASP A CA 1
ATOM 813 C C . ASP A 1 106 ? -11.594 2.740 15.791 1.00 88.12 106 ASP A C 1
ATOM 815 O O . ASP A 1 106 ? -12.463 2.811 14.912 1.00 88.12 106 ASP A O 1
ATOM 819 N N . PRO A 1 107 ? -10.495 1.974 15.649 1.00 85.75 107 PRO A N 1
ATOM 820 C CA . PRO A 1 107 ? -10.247 1.149 14.471 1.00 85.75 107 PRO A CA 1
ATOM 821 C C . PRO A 1 107 ? -11.359 0.132 14.194 1.00 85.75 107 PRO A C 1
ATOM 823 O O . PRO A 1 107 ? -11.610 -0.174 13.034 1.00 85.75 107 PRO A O 1
ATOM 826 N N . SER A 1 108 ? -12.059 -0.358 15.225 1.00 87.75 108 SER A N 1
ATOM 827 C CA . SER A 1 108 ? -13.138 -1.346 15.061 1.00 87.75 108 SER A CA 1
ATOM 828 C C . SER A 1 108 ? -14.359 -0.787 14.320 1.00 87.75 108 SER A C 1
ATOM 830 O O . SER A 1 108 ? -15.160 -1.541 13.773 1.00 87.75 108 SER A O 1
ATOM 832 N N . THR A 1 109 ? -14.473 0.542 14.264 1.00 90.75 109 THR A N 1
ATOM 833 C CA . THR A 1 109 ? -15.543 1.268 13.564 1.00 90.75 109 THR A CA 1
ATOM 834 C C . THR A 1 109 ? -15.111 1.795 12.195 1.00 90.75 109 THR A C 1
ATOM 836 O O . THR A 1 109 ? -15.907 2.422 11.493 1.00 90.75 109 THR A O 1
ATOM 839 N N . ALA A 1 110 ? -13.845 1.592 11.813 1.00 90.50 110 ALA A N 1
ATOM 840 C CA . ALA A 1 110 ? -13.312 2.098 10.559 1.00 90.50 110 ALA A CA 1
ATOM 841 C C . ALA A 1 110 ? -13.948 1.385 9.359 1.00 90.50 110 ALA A C 1
ATOM 843 O O . ALA A 1 110 ? -14.205 0.181 9.382 1.00 90.50 110 ALA A O 1
ATOM 844 N N . HIS A 1 111 ? -14.179 2.139 8.284 1.00 90.19 111 HIS A N 1
ATOM 845 C CA . HIS A 1 111 ? -14.697 1.563 7.053 1.00 90.19 111 HIS A CA 1
ATOM 846 C C . HIS A 1 111 ? -13.668 0.613 6.434 1.00 90.19 111 HIS A C 1
ATOM 848 O O . HIS A 1 111 ? -12.486 0.949 6.315 1.00 90.19 111 HIS A O 1
ATOM 854 N N . LYS A 1 112 ? -14.142 -0.566 6.030 1.00 91.75 112 LYS A N 1
ATOM 855 C CA . LYS A 1 112 ? -13.345 -1.570 5.336 1.00 91.75 112 LYS A CA 1
ATOM 856 C C . LYS A 1 112 ? -13.195 -1.173 3.868 1.00 91.75 112 LYS A C 1
ATOM 858 O O . LYS A 1 112 ? -14.180 -1.040 3.153 1.00 91.75 112 LYS A O 1
ATOM 863 N N . ILE A 1 113 ? -11.955 -0.979 3.444 1.00 91.12 113 ILE A N 1
ATOM 864 C CA . ILE A 1 113 ? -11.553 -0.601 2.091 1.00 91.12 113 ILE A CA 1
ATOM 865 C C . ILE A 1 113 ? -11.104 -1.883 1.388 1.00 91.12 113 ILE A C 1
ATOM 867 O O . ILE A 1 113 ? -10.023 -2.403 1.671 1.00 91.12 113 ILE A O 1
ATOM 871 N N . GLY A 1 114 ? -11.967 -2.412 0.524 1.00 90.06 114 GLY A N 1
ATOM 872 C CA . GLY A 1 114 ? -11.707 -3.619 -0.265 1.00 90.06 114 GLY A CA 1
ATOM 873 C C . GLY A 1 114 ? -11.308 -3.316 -1.708 1.00 90.06 114 GLY A C 1
ATOM 874 O O . GLY A 1 114 ? -11.114 -2.162 -2.091 1.00 90.06 114 GLY A O 1
ATOM 875 N N . ALA A 1 115 ? -11.212 -4.361 -2.529 1.00 91.12 115 ALA A N 1
ATOM 876 C CA . ALA A 1 115 ? -10.822 -4.245 -3.934 1.00 91.12 115 ALA A CA 1
ATOM 877 C C . ALA A 1 115 ? -11.651 -3.195 -4.710 1.00 91.12 115 ALA A C 1
ATOM 879 O O . ALA A 1 115 ? -12.880 -3.203 -4.693 1.00 91.12 115 ALA A O 1
ATOM 880 N N . GLY A 1 116 ? -10.958 -2.296 -5.410 1.00 87.38 116 GLY A N 1
ATOM 881 C CA . GLY A 1 116 ? -11.517 -1.184 -6.180 1.00 87.38 116 GLY A CA 1
ATOM 882 C C . GLY A 1 116 ? -11.774 0.102 -5.384 1.00 87.38 116 GLY A C 1
ATOM 883 O O . GLY A 1 116 ? -12.005 1.137 -6.006 1.00 87.38 116 GLY A O 1
ATOM 884 N N . ALA A 1 117 ? -11.710 0.070 -4.049 1.00 86.25 117 ALA A N 1
ATOM 885 C CA . ALA A 1 117 ? -11.956 1.235 -3.196 1.00 86.25 117 ALA A CA 1
ATOM 886 C C . ALA A 1 117 ? -10.683 2.074 -2.937 1.00 86.25 117 ALA A C 1
ATOM 888 O O . ALA A 1 117 ? -9.560 1.565 -3.051 1.00 86.25 117 ALA A O 1
ATOM 889 N N . PHE A 1 118 ? -10.880 3.357 -2.595 1.00 79.62 118 PHE A N 1
ATOM 890 C CA . PHE A 1 118 ? -9.849 4.362 -2.293 1.00 79.62 118 PHE A CA 1
ATOM 891 C C . PHE A 1 118 ? -10.301 5.353 -1.212 1.00 79.62 118 PHE A C 1
ATOM 893 O O . PHE A 1 118 ? -11.531 5.541 -1.063 1.00 79.62 118 PHE A O 1
#

pLDDT: mean 72.57, std 20.55, range [25.72, 92.31]

Sequence (118 aa):
MVLHGATYDVAPPSLIRSWCHGRVRASGPRVRTNENHFAPPPSELDWITTPEGVAFAALEGDRFTRAYQSMMRLPAGIASPM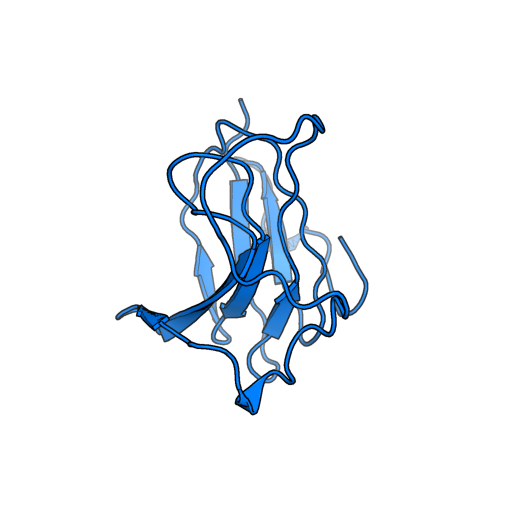HVKSANMFGIVIQGDMIHYAKGKDPSTAHKIGAGAF

Foldseek 3Di:
DFWKKKAFADDAWWKKKWWFDDDDDDDDDDDPPDVDLDQDPPVPFDWDADPQGKIKGWRDDDPPPDTTIIIITDDHGDMDPTDDDPGDTDIFTQAGWMFMDTPPDDRVPTDIHGHGGD

Radius of gyration: 15.54 Å; chains: 1; bounding box: 33×33×45 Å

Secondary structure (DSSP, 8-state):
--EEEEEE-SSS-EEEE-----------S-S---S---PPPGGGS-EEEPTTS-EEEEEES-TTTS--EEEEEE-TT-EEEEEE-SS----EE-SS-EEEEETTS-GGGSPEE-TT--